Protein AF-A0A133Y9N2-F1 (afdb_monomer)

pLDDT: mean 72.02, std 25.08, range [23.03, 96.19]

Radius of gyration: 19.78 Å; Cα contacts (8 Å, |Δi|>4): 167; chains: 1; bounding box: 36×57×43 Å

Sequence (151 aa):
MAHLLKSKSLIWNIRGPILILVVAFIQHQFTSKLKSGVESSRLVVRKSLYCYEFNELAYHQLNVLNFTTYSEAWLNFIINCRQGKNTTNYDLVIGGVANDKVFNTIELYIAKLINKIEAIKSLQYEKPNLQFAFRTKEAIAFLRFKGSIEL

Foldseek 3Di:
DDDDDDDDPDDDDDPALFDPDPDPPVQVPPDDPPDDDDDDDDPDRWGKHWDKDFAPCCVVVWQEAEDQFPDPVVLVQVVCVSVNNPPDPGQKYKWADCDPQLVVLSVCVVVVVDDPVVSRVSRRPDRGPIGMGGSDVVNVVRIGTDDMDID

Secondary structure (DSSP, 8-state):
--------------SSS-----S-------------S-S--------EEEEEEE-TTHHHHS-EEE-SS--HHHHHHHHHHHTT------SEEEEE---HHHHHHHHHHHTTSS-HHHHHHHHTTSPP-EEEEE-SHHHHTTEEEEEEEE-

Solvent-accessible surface area (backbone atoms only — not comparable to full-atom values): 9702 Å² total; per-residue (Å²): 133,89,78,89,78,89,74,87,84,74,84,76,92,69,95,61,96,74,75,88,65,53,68,64,73,66,78,70,81,76,81,78,80,81,87,72,79,97,66,89,80,73,84,80,85,79,44,58,47,63,43,66,47,75,48,71,66,45,72,79,76,42,50,64,46,77,40,92,55,63,41,72,69,47,54,53,49,54,50,29,51,77,70,70,64,60,80,75,84,52,24,32,40,35,26,54,57,70,47,77,67,55,40,50,44,51,50,36,38,76,71,64,76,40,54,72,68,57,39,39,60,61,38,66,77,55,81,65,52,76,28,53,30,60,68,36,72,74,48,51,68,37,52,41,82,74,50,70,47,82,101

Organism: NCBI:txid3029274

Structure (mmCIF, N/CA/C/O backbone):
data_AF-A0A133Y9N2-F1
#
_entry.id   AF-A0A133Y9N2-F1
#
loop_
_atom_site.group_PDB
_atom_site.id
_atom_site.type_symbol
_atom_site.label_atom_id
_atom_site.label_alt_id
_atom_site.label_comp_id
_atom_site.label_asym_id
_atom_site.label_entity_id
_atom_site.label_seq_id
_atom_site.pdbx_PDB_ins_code
_atom_site.Cartn_x
_atom_site.Cartn_y
_atom_site.Cartn_z
_atom_site.occupancy
_atom_site.B_iso_or_equiv
_atom_site.auth_seq_id
_atom_site.auth_comp_id
_atom_site.auth_asym_id
_atom_site.auth_atom_id
_atom_site.pdbx_PDB_model_num
ATOM 1 N N . MET A 1 1 ? 2.530 -44.965 9.264 1.00 28.34 1 MET A N 1
ATOM 2 C CA . MET A 1 1 ? 2.952 -44.404 10.565 1.00 28.34 1 MET A CA 1
ATOM 3 C C . MET A 1 1 ? 4.081 -43.417 10.329 1.00 28.34 1 MET A C 1
ATOM 5 O O . MET A 1 1 ? 4.927 -43.740 9.510 1.00 28.34 1 MET A O 1
ATOM 9 N N . ALA A 1 2 ? 4.069 -42.294 11.068 1.00 25.02 2 ALA A N 1
ATOM 10 C CA . ALA A 1 2 ? 5.089 -41.230 11.127 1.00 25.02 2 ALA A CA 1
ATOM 11 C C . ALA A 1 2 ? 5.318 -40.434 9.815 1.00 25.02 2 ALA A C 1
ATOM 13 O O . ALA A 1 2 ? 5.410 -41.011 8.747 1.00 25.02 2 ALA A O 1
ATOM 14 N N . HIS A 1 3 ? 5.439 -39.107 9.779 1.00 23.03 3 HIS A N 1
ATOM 15 C CA . HIS A 1 3 ? 5.414 -38.079 10.814 1.00 23.03 3 HIS A CA 1
ATOM 16 C C . HIS A 1 3 ? 5.142 -36.720 10.135 1.00 23.03 3 HIS A C 1
ATOM 18 O O . HIS A 1 3 ? 5.502 -36.506 8.979 1.00 23.03 3 HIS A O 1
ATOM 24 N N . LEU A 1 4 ? 4.510 -35.806 10.875 1.00 36.19 4 LEU A N 1
ATOM 25 C CA . LEU A 1 4 ? 4.304 -34.403 10.522 1.00 36.19 4 LEU A CA 1
ATOM 26 C C . LEU A 1 4 ? 5.599 -33.707 10.059 1.00 36.19 4 LEU A C 1
ATOM 28 O O . LEU A 1 4 ? 6.550 -33.625 10.830 1.00 36.19 4 LEU A O 1
ATOM 32 N N . LEU A 1 5 ? 5.548 -33.032 8.908 1.00 24.45 5 LEU A N 1
ATOM 33 C CA . LEU A 1 5 ? 6.310 -31.803 8.669 1.00 24.45 5 LEU A CA 1
ATOM 34 C C . LEU A 1 5 ? 5.333 -30.685 8.298 1.00 24.45 5 LEU A C 1
ATOM 36 O O . LEU A 1 5 ? 4.958 -30.479 7.146 1.00 24.45 5 LEU A O 1
ATOM 40 N N . LYS A 1 6 ? 4.898 -29.966 9.338 1.00 32.56 6 LYS A N 1
ATOM 41 C CA . LYS A 1 6 ? 4.295 -28.637 9.235 1.00 32.56 6 LYS A CA 1
ATOM 42 C C . LYS A 1 6 ? 5.363 -27.681 8.692 1.00 32.56 6 LYS A C 1
ATOM 44 O O . LYS A 1 6 ? 6.202 -27.223 9.458 1.00 32.56 6 LYS A O 1
ATOM 49 N N . SER A 1 7 ? 5.294 -27.333 7.411 1.00 26.94 7 SER A N 1
ATOM 50 C CA . SER A 1 7 ? 5.839 -26.065 6.921 1.00 26.94 7 SER A CA 1
ATOM 51 C C . SER A 1 7 ? 4.664 -25.180 6.523 1.00 26.94 7 SER A C 1
ATOM 53 O O . SER A 1 7 ? 3.919 -25.480 5.591 1.00 26.94 7 SER A O 1
ATOM 55 N N . LYS A 1 8 ? 4.433 -24.144 7.335 1.00 28.19 8 LYS A N 1
ATOM 56 C CA . LYS A 1 8 ? 3.341 -23.175 7.224 1.00 28.19 8 LYS A CA 1
ATOM 57 C C . LYS A 1 8 ? 3.462 -22.395 5.909 1.00 28.19 8 LYS A C 1
ATOM 59 O O . LYS A 1 8 ? 4.081 -21.343 5.871 1.00 28.19 8 LYS A O 1
ATOM 64 N N . SER A 1 9 ? 2.822 -22.887 4.853 1.00 27.50 9 SER A N 1
ATOM 65 C CA . SER A 1 9 ? 2.365 -22.052 3.738 1.00 27.50 9 SER A CA 1
ATOM 66 C C . SER A 1 9 ? 0.950 -21.561 4.056 1.00 27.50 9 SER A C 1
ATOM 68 O O . SER A 1 9 ? -0.040 -22.141 3.626 1.00 27.50 9 SER A O 1
ATOM 70 N N . LEU A 1 10 ? 0.855 -20.524 4.888 1.00 27.03 10 LEU A N 1
ATOM 71 C CA . LEU A 1 10 ? -0.257 -19.568 4.854 1.00 27.03 10 LEU A CA 1
ATOM 72 C C . LEU A 1 10 ? 0.310 -18.362 4.071 1.00 27.03 10 LEU A C 1
ATOM 74 O O . LEU A 1 10 ? 1.441 -17.982 4.338 1.00 27.03 10 LEU A O 1
ATOM 78 N N . ILE A 1 11 ? -0.340 -17.723 3.095 1.00 30.59 11 ILE A N 1
ATOM 79 C CA . ILE A 1 11 ? -1.710 -17.209 3.109 1.00 30.59 11 ILE A CA 1
ATOM 80 C C . ILE A 1 11 ? -2.305 -17.186 1.677 1.00 30.59 11 ILE A C 1
ATOM 82 O O . ILE A 1 11 ? -1.816 -16.499 0.790 1.00 30.59 11 ILE A O 1
ATOM 86 N N . TRP A 1 12 ? -3.372 -17.973 1.518 1.00 26.92 12 TRP A N 1
ATOM 87 C CA . TRP A 1 12 ? -4.692 -17.719 0.917 1.00 26.92 12 TRP A CA 1
ATOM 88 C C . TRP A 1 12 ? -4.893 -16.969 -0.415 1.00 26.92 12 TRP A C 1
ATOM 90 O O . TRP A 1 12 ? -4.820 -15.752 -0.519 1.00 26.92 12 TRP A O 1
ATOM 100 N N . ASN A 1 13 ? -5.383 -17.770 -1.367 1.00 28.73 13 ASN A N 1
ATOM 101 C CA . ASN A 1 13 ? -6.447 -17.514 -2.341 1.00 28.73 13 ASN A CA 1
ATOM 102 C C . ASN A 1 13 ? -7.436 -16.399 -1.917 1.00 28.73 13 ASN A C 1
ATOM 104 O O . ASN A 1 13 ? -8.292 -16.621 -1.059 1.00 28.73 13 ASN A O 1
ATOM 108 N N . ILE A 1 14 ? -7.341 -15.223 -2.546 1.00 32.66 14 ILE A N 1
ATOM 109 C CA . ILE A 1 14 ? -8.324 -14.136 -2.431 1.00 32.66 14 ILE A CA 1
ATOM 110 C C . ILE A 1 14 ? -9.187 -14.159 -3.696 1.00 32.66 14 ILE A C 1
ATOM 112 O O . ILE A 1 14 ? -8.723 -13.861 -4.794 1.00 32.66 14 ILE A O 1
ATOM 116 N N . ARG A 1 15 ? -10.466 -14.513 -3.542 1.00 27.45 15 ARG A N 1
ATOM 117 C CA . ARG A 1 15 ? -11.493 -14.318 -4.572 1.00 27.45 15 ARG A CA 1
ATOM 118 C C . ARG A 1 15 ? -11.791 -12.815 -4.693 1.00 27.45 15 ARG A C 1
ATOM 120 O O . ARG A 1 15 ? -12.631 -12.295 -3.968 1.00 27.45 15 ARG A O 1
ATOM 127 N N . GLY A 1 16 ? -11.078 -12.132 -5.586 1.00 31.62 16 GLY A N 1
ATOM 128 C CA . GLY A 1 16 ? -11.265 -10.722 -5.955 1.00 31.62 16 GLY A CA 1
ATOM 129 C C . GLY A 1 16 ? -10.093 -10.222 -6.820 1.00 31.62 16 GLY A C 1
ATOM 130 O O . GLY A 1 16 ? -8.990 -10.739 -6.669 1.00 31.62 16 GLY A O 1
ATOM 131 N N . PRO A 1 17 ? -10.279 -9.251 -7.737 1.00 30.05 17 PRO A N 1
ATOM 132 C CA . PRO A 1 17 ? -9.320 -8.951 -8.813 1.00 30.05 17 PRO A CA 1
ATOM 133 C C . PRO A 1 17 ? -8.061 -8.166 -8.387 1.00 30.05 17 PRO A C 1
ATOM 135 O O . PRO A 1 17 ? -7.388 -7.586 -9.233 1.00 30.05 17 PRO A O 1
ATOM 138 N N . ILE A 1 18 ? -7.711 -8.116 -7.099 1.00 34.44 18 ILE A N 1
ATOM 139 C CA . ILE A 1 18 ? -6.565 -7.328 -6.625 1.00 34.44 18 ILE A CA 1
ATOM 140 C C . ILE A 1 18 ? -5.385 -8.267 -6.366 1.00 34.44 18 ILE A C 1
ATOM 142 O O . ILE A 1 18 ? -5.237 -8.832 -5.283 1.00 34.44 18 ILE A O 1
ATOM 146 N N . LEU A 1 19 ? -4.540 -8.424 -7.387 1.00 32.72 19 LEU A N 1
ATOM 147 C CA . LEU A 1 19 ? -3.205 -9.002 -7.253 1.00 32.72 19 LEU A CA 1
ATOM 148 C C . LEU A 1 19 ? -2.346 -8.039 -6.411 1.00 32.72 19 LEU A C 1
ATOM 150 O O . LEU A 1 19 ? -1.972 -6.964 -6.875 1.00 32.72 19 LEU A O 1
ATOM 154 N N . ILE A 1 20 ? -2.039 -8.403 -5.166 1.00 33.72 20 ILE A N 1
ATOM 155 C CA . ILE A 1 20 ? -1.015 -7.724 -4.360 1.00 33.72 20 ILE A CA 1
ATOM 156 C C . ILE A 1 20 ? 0.319 -8.400 -4.677 1.00 33.72 20 ILE A C 1
ATOM 158 O O . ILE A 1 20 ? 0.594 -9.493 -4.188 1.00 33.72 20 ILE A O 1
ATOM 162 N N . LEU A 1 21 ? 1.132 -7.774 -5.528 1.00 33.12 21 LEU A N 1
ATOM 163 C CA . LEU A 1 21 ? 2.510 -8.187 -5.799 1.00 33.12 21 LEU A CA 1
ATOM 164 C C . LEU A 1 21 ? 3.311 -6.997 -6.349 1.00 33.12 21 LEU A C 1
ATOM 166 O O . LEU A 1 21 ? 3.215 -6.689 -7.531 1.00 33.12 21 LEU A O 1
ATOM 170 N N . VAL A 1 22 ? 4.158 -6.374 -5.522 1.00 34.78 22 VAL A N 1
ATOM 171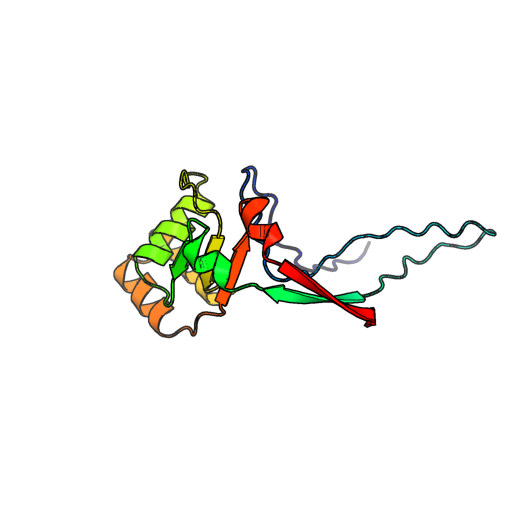 C CA . VAL A 1 22 ? 5.449 -5.830 -5.991 1.00 34.78 22 VAL A CA 1
ATOM 172 C C . VAL A 1 22 ? 6.524 -6.225 -5.001 1.00 34.78 22 VAL A C 1
ATOM 174 O O . VAL A 1 22 ? 6.582 -5.738 -3.882 1.00 34.78 22 VAL A O 1
ATOM 177 N N . VAL A 1 23 ? 7.294 -7.236 -5.346 1.00 31.33 23 VAL A N 1
ATOM 178 C CA . VAL A 1 23 ? 8.488 -7.151 -6.185 1.00 31.33 23 VAL A CA 1
ATOM 179 C C . VAL A 1 23 ? 8.372 -8.373 -7.087 1.00 31.33 23 VAL A C 1
ATOM 181 O O . VAL A 1 23 ? 7.773 -9.368 -6.680 1.00 31.33 23 VAL A O 1
ATOM 184 N N . ALA A 1 24 ? 8.878 -8.311 -8.311 1.00 32.28 24 ALA A N 1
ATOM 185 C CA . ALA A 1 24 ? 9.011 -9.474 -9.171 1.00 32.28 24 ALA A CA 1
ATOM 186 C C . ALA A 1 24 ? 9.943 -10.524 -8.522 1.00 32.28 24 ALA A C 1
ATOM 188 O O . ALA A 1 24 ? 11.058 -10.747 -8.977 1.00 32.28 24 ALA A O 1
ATOM 189 N N . PHE A 1 25 ? 9.462 -11.255 -7.513 1.00 31.38 25 PHE A N 1
ATOM 190 C CA . PHE A 1 25 ? 9.635 -12.698 -7.503 1.00 31.38 25 PHE A CA 1
ATOM 191 C C . PHE A 1 25 ? 8.681 -13.205 -8.583 1.00 31.38 25 PHE A C 1
ATOM 193 O O . PHE A 1 25 ? 7.596 -13.722 -8.320 1.00 31.38 25 PHE A O 1
ATOM 200 N N . ILE A 1 26 ? 9.056 -12.953 -9.841 1.00 32.16 26 ILE A N 1
ATOM 201 C CA . ILE A 1 26 ? 8.514 -13.687 -10.970 1.00 32.16 26 ILE A CA 1
ATOM 202 C C . ILE A 1 26 ? 9.025 -15.105 -10.738 1.00 32.16 26 ILE A C 1
ATOM 204 O O . ILE A 1 26 ? 10.068 -15.521 -11.227 1.00 32.16 26 ILE A O 1
ATOM 208 N N . GLN A 1 27 ? 8.298 -15.855 -9.916 1.00 29.20 27 GLN A N 1
ATOM 209 C CA . GLN A 1 27 ? 8.386 -17.299 -9.877 1.00 29.20 27 GLN A CA 1
ATOM 210 C C . GLN A 1 27 ? 7.661 -17.777 -11.133 1.00 29.20 27 GLN A C 1
ATOM 212 O O . GLN A 1 27 ? 6.603 -18.400 -11.081 1.00 29.20 27 GLN A O 1
ATOM 217 N N . HIS A 1 28 ? 8.196 -17.398 -12.297 1.00 32.41 28 HIS A N 1
ATOM 218 C CA . HIS A 1 28 ? 7.797 -18.017 -13.537 1.00 32.41 28 HIS A CA 1
ATOM 219 C C . HIS A 1 28 ? 8.292 -19.448 -13.418 1.00 32.41 28 HIS A C 1
ATOM 221 O O . HIS A 1 28 ? 9.487 -19.722 -13.492 1.00 32.41 28 HIS A O 1
ATOM 227 N N . GLN A 1 29 ? 7.363 -20.363 -13.173 1.00 33.09 29 GLN A N 1
ATOM 228 C CA . GLN A 1 29 ? 7.581 -21.791 -13.324 1.00 33.09 29 GLN A CA 1
ATOM 229 C C . GLN A 1 29 ? 7.833 -22.043 -14.818 1.00 33.09 29 GLN A C 1
ATOM 231 O O . GLN A 1 29 ? 6.931 -22.433 -15.558 1.00 33.09 29 GLN A O 1
ATOM 236 N N . PHE A 1 30 ? 9.029 -21.717 -15.315 1.00 31.08 30 PHE A N 1
ATOM 237 C CA . PHE A 1 30 ? 9.423 -22.052 -16.675 1.00 31.08 30 PHE A CA 1
ATOM 238 C C . PHE A 1 30 ? 9.786 -23.535 -16.675 1.00 31.08 30 PHE A C 1
ATOM 240 O O . PHE A 1 30 ? 10.889 -23.945 -16.324 1.00 31.08 30 PHE A O 1
ATOM 247 N N . THR A 1 31 ? 8.792 -24.360 -16.988 1.00 31.09 31 THR A N 1
ATOM 248 C CA . THR A 1 31 ? 8.943 -25.807 -17.113 1.00 31.09 31 THR A CA 1
ATOM 249 C C . THR A 1 31 ? 9.652 -26.121 -18.429 1.00 31.09 31 THR A C 1
ATOM 251 O O . THR A 1 31 ? 9.019 -26.392 -19.445 1.00 31.09 31 THR A O 1
ATOM 254 N N . SER A 1 32 ? 10.986 -26.102 -18.447 1.00 30.69 32 SER A N 1
ATOM 255 C CA . SER A 1 32 ? 11.726 -26.703 -19.559 1.00 30.69 32 SER A CA 1
ATOM 256 C C . SER A 1 32 ? 11.754 -28.227 -19.377 1.00 30.69 32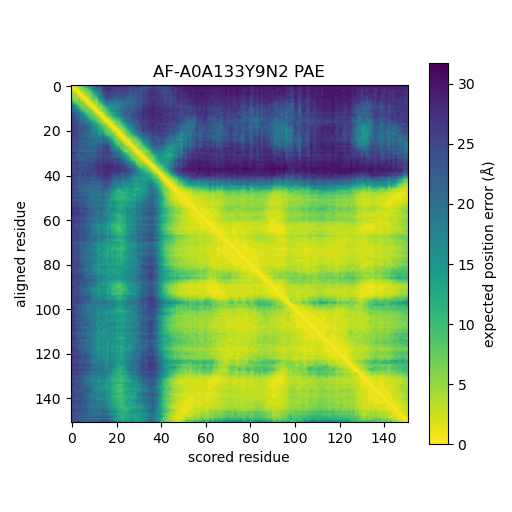 SER A C 1
ATOM 258 O O . SER A 1 32 ? 12.564 -28.793 -18.648 1.00 30.69 32 SER A O 1
ATOM 260 N N . LYS A 1 33 ? 10.829 -28.929 -20.044 1.00 31.89 33 LYS A N 1
ATOM 261 C CA . LYS A 1 33 ? 10.935 -30.383 -20.246 1.00 31.89 33 LYS A CA 1
ATOM 262 C C . LYS A 1 33 ? 12.057 -30.653 -21.252 1.00 31.89 33 LYS A C 1
ATOM 264 O O . LYS A 1 33 ? 11.806 -30.697 -22.453 1.00 31.89 33 LYS A O 1
ATOM 269 N N . LEU A 1 34 ? 13.278 -30.873 -20.776 1.00 31.69 34 LEU A N 1
ATOM 270 C CA . LEU A 1 34 ? 14.287 -31.577 -21.567 1.00 31.69 34 LEU A CA 1
ATOM 271 C C . LEU A 1 34 ? 13.928 -33.068 -21.553 1.00 31.69 34 LEU A C 1
ATOM 273 O O . LEU A 1 34 ? 14.082 -33.754 -20.547 1.00 31.69 34 LEU A O 1
ATOM 277 N N . LYS A 1 35 ? 13.357 -33.553 -22.661 1.00 36.66 35 LYS A N 1
ATOM 278 C CA . LYS A 1 35 ? 13.142 -34.983 -22.900 1.00 36.66 35 LYS A CA 1
ATOM 279 C C . LYS A 1 35 ? 14.447 -35.604 -23.398 1.00 36.66 35 LYS A C 1
ATOM 281 O O . LYS A 1 35 ? 14.780 -35.434 -24.565 1.00 36.66 35 LYS A O 1
ATOM 286 N N . SER A 1 36 ? 15.09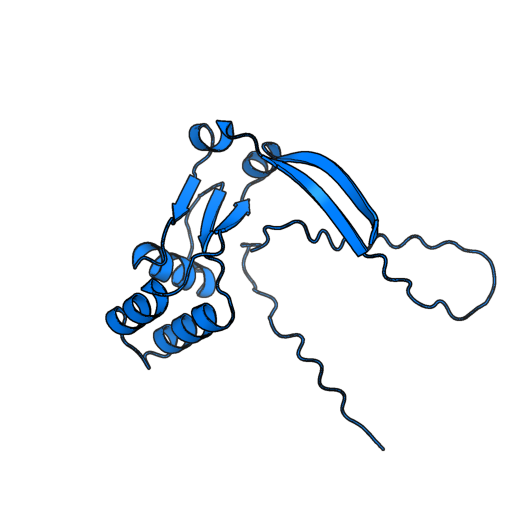4 -36.409 -22.565 1.00 33.75 36 SER A N 1
ATOM 287 C CA . SER A 1 36 ? 15.877 -37.562 -23.022 1.00 33.75 36 SER A CA 1
ATOM 288 C C . SER A 1 36 ? 16.122 -38.518 -21.856 1.00 33.75 36 SER A C 1
ATOM 290 O O . SER A 1 36 ? 16.855 -38.173 -20.940 1.00 33.75 36 SER A O 1
ATOM 292 N N . GLY A 1 37 ? 15.533 -39.714 -21.933 1.00 38.62 37 GLY A N 1
ATOM 293 C CA . GLY A 1 37 ? 15.984 -40.895 -21.190 1.00 38.62 37 GLY A CA 1
ATOM 294 C C . GLY A 1 37 ? 15.581 -40.975 -19.714 1.00 38.62 37 GLY A C 1
ATOM 295 O O . GLY A 1 37 ? 16.014 -40.188 -18.891 1.00 38.62 37 GLY A O 1
ATOM 296 N N . VAL A 1 38 ? 14.737 -41.963 -19.418 1.00 47.12 38 VAL A N 1
ATOM 297 C CA . VAL A 1 38 ? 14.535 -42.676 -18.143 1.00 47.12 38 VAL A CA 1
ATOM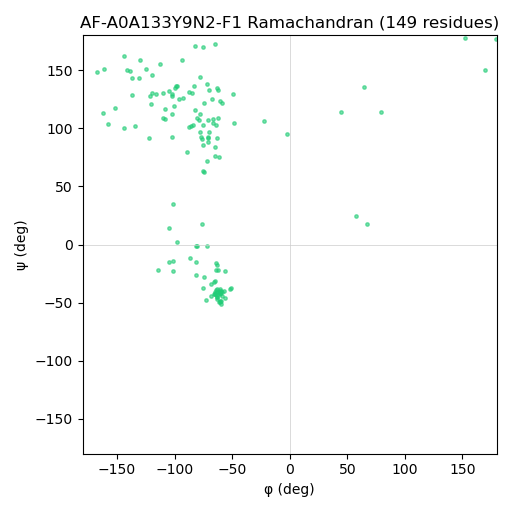 298 C C . VAL A 1 38 ? 15.464 -42.269 -16.981 1.00 47.12 38 VAL A C 1
ATOM 300 O O . VAL A 1 38 ? 16.532 -42.842 -16.829 1.00 47.12 38 VAL A O 1
ATOM 303 N N . GLU A 1 39 ? 15.016 -41.362 -16.108 1.00 41.34 39 GLU A N 1
ATOM 304 C CA . GLU A 1 39 ? 15.383 -41.337 -14.683 1.00 41.34 39 GLU A CA 1
ATOM 305 C C . GLU A 1 39 ? 14.470 -40.375 -13.907 1.00 41.34 39 GLU A C 1
ATOM 307 O O . GLU A 1 39 ? 13.965 -39.394 -14.454 1.00 41.34 39 GLU A O 1
ATOM 312 N N . SER A 1 40 ? 14.209 -40.691 -12.636 1.00 45.03 40 SER A N 1
ATOM 313 C CA . SER A 1 40 ? 13.332 -39.945 -11.723 1.00 45.03 40 SER A CA 1
ATOM 314 C C . SER A 1 40 ? 13.651 -38.445 -11.733 1.00 45.03 40 SER A C 1
ATOM 316 O O . SER A 1 40 ? 14.656 -37.996 -11.181 1.00 45.03 40 SER A O 1
ATOM 318 N N . SER A 1 41 ? 12.802 -37.653 -12.390 1.00 49.12 41 SER A N 1
ATOM 319 C CA . SER A 1 41 ? 13.030 -36.226 -12.596 1.00 49.12 41 SER A CA 1
ATOM 320 C C . SER A 1 41 ? 12.899 -35.463 -11.275 1.00 49.12 41 SER A C 1
ATOM 322 O O . SER A 1 41 ? 11.795 -35.101 -10.861 1.00 49.12 41 SER A O 1
ATOM 324 N N . ARG A 1 42 ? 14.033 -35.198 -10.611 1.00 54.66 42 ARG A N 1
ATOM 325 C CA . ARG A 1 42 ? 14.135 -34.166 -9.569 1.00 54.66 42 ARG A CA 1
ATOM 326 C C . ARG A 1 42 ? 13.756 -32.824 -10.189 1.00 54.66 42 ARG A C 1
ATOM 328 O O . ARG A 1 42 ? 14.395 -32.371 -11.134 1.00 54.66 42 ARG A O 1
ATOM 335 N N . LEU A 1 43 ? 12.734 -32.177 -9.636 1.00 56.53 43 LEU A N 1
ATOM 336 C CA . LEU A 1 43 ? 12.433 -30.781 -9.935 1.00 56.53 43 LEU A CA 1
ATOM 337 C C . LEU A 1 43 ? 13.628 -29.928 -9.490 1.00 56.53 43 LEU A C 1
ATOM 339 O O . LEU A 1 43 ? 13.877 -29.781 -8.295 1.00 56.53 43 LEU A O 1
ATOM 343 N N . VAL A 1 44 ? 14.378 -29.384 -10.446 1.00 66.62 44 VAL A N 1
ATOM 344 C CA . VAL A 1 44 ? 15.422 -28.394 -10.169 1.00 66.62 44 VAL A CA 1
ATOM 345 C C . VAL A 1 44 ? 14.750 -27.028 -10.141 1.00 66.62 44 VAL A C 1
ATOM 347 O O . VAL A 1 44 ? 14.407 -26.470 -11.181 1.00 66.62 44 VAL A O 1
ATOM 350 N N . VAL A 1 45 ? 14.512 -26.503 -8.940 1.00 73.50 45 VAL A N 1
ATOM 351 C CA . VAL A 1 45 ? 13.999 -25.142 -8.763 1.00 73.50 45 VAL A CA 1
ATOM 352 C C . VAL A 1 45 ? 15.170 -24.181 -8.929 1.00 73.50 45 VAL A C 1
ATOM 354 O O . VAL A 1 45 ? 16.031 -24.104 -8.057 1.00 73.50 45 VAL A O 1
ATOM 357 N N . ARG A 1 46 ? 15.205 -23.465 -10.053 1.00 77.69 46 ARG A N 1
ATOM 358 C CA . ARG A 1 46 ? 16.149 -22.365 -10.281 1.00 77.69 46 ARG A CA 1
ATOM 359 C C . ARG A 1 46 ? 15.553 -21.082 -9.735 1.00 77.69 46 ARG A C 1
ATOM 361 O O . ARG A 1 46 ? 14.382 -20.783 -9.984 1.00 77.69 46 ARG A O 1
ATOM 368 N N . LYS A 1 47 ? 16.336 -20.346 -8.956 1.00 83.94 47 LYS A N 1
ATOM 369 C CA . LYS A 1 47 ? 15.920 -19.062 -8.403 1.00 83.94 47 LYS A CA 1
ATOM 370 C C . LYS A 1 47 ? 16.489 -17.966 -9.300 1.00 83.94 47 LYS A C 1
ATOM 372 O O . LYS A 1 47 ? 17.635 -18.036 -9.718 1.00 83.94 47 LYS A O 1
ATOM 377 N N . SER A 1 48 ? 15.689 -16.957 -9.621 1.00 85.62 48 SER A N 1
ATOM 378 C CA . SER A 1 48 ? 16.150 -15.824 -10.427 1.00 85.62 48 SER A CA 1
ATOM 379 C C . SER A 1 48 ? 15.634 -14.512 -9.852 1.00 85.62 48 SER A C 1
ATOM 381 O O . SER A 1 48 ? 14.516 -14.443 -9.342 1.00 85.62 48 SER A O 1
ATOM 383 N N . LEU A 1 49 ? 16.461 -13.475 -9.924 1.00 81.50 49 LEU A N 1
ATOM 384 C CA . LEU A 1 49 ? 16.113 -12.096 -9.600 1.00 81.50 49 LEU A CA 1
ATOM 385 C C . LEU A 1 49 ? 15.966 -11.310 -10.895 1.00 81.50 49 LEU A C 1
ATOM 387 O O . LEU A 1 49 ? 16.853 -11.371 -11.740 1.00 81.50 49 LEU A O 1
ATOM 391 N N . TYR A 1 50 ? 14.883 -10.550 -11.035 1.00 85.00 50 TYR A N 1
ATOM 392 C CA . TYR A 1 50 ? 14.644 -9.689 -12.192 1.00 85.00 50 TYR A CA 1
ATOM 393 C C . TYR A 1 50 ? 14.761 -8.224 -11.778 1.00 85.00 50 TYR A C 1
ATOM 395 O O . TYR A 1 50 ? 14.156 -7.796 -10.795 1.00 85.00 50 TYR A O 1
ATOM 403 N N . CYS A 1 51 ? 15.536 -7.457 -12.538 1.00 83.75 51 CYS A N 1
ATOM 404 C CA . CYS A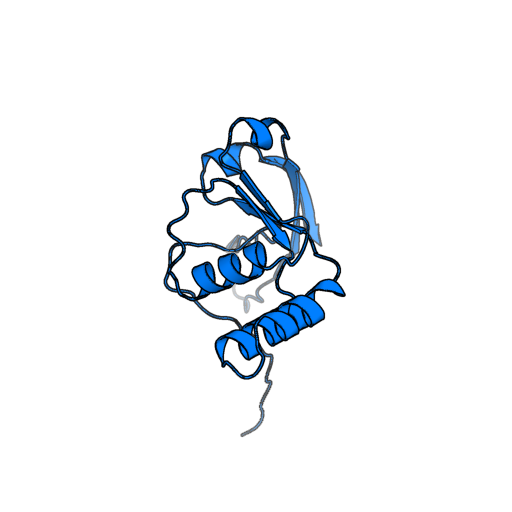 1 51 ? 15.762 -6.038 -12.320 1.00 83.75 51 CYS A CA 1
ATOM 405 C C . CYS A 1 51 ? 14.928 -5.219 -13.307 1.00 83.75 51 CYS A C 1
ATOM 407 O O . CYS A 1 51 ? 14.968 -5.451 -14.521 1.00 83.75 51 CYS A O 1
ATOM 409 N N . TYR A 1 52 ? 14.197 -4.244 -12.777 1.00 87.75 52 TYR A N 1
ATOM 410 C CA . TYR A 1 52 ? 13.405 -3.295 -13.543 1.00 87.75 52 TYR A CA 1
ATOM 411 C C . TYR A 1 52 ? 13.713 -1.877 -13.068 1.00 87.75 52 TYR A C 1
ATOM 413 O O . TYR A 1 52 ? 13.898 -1.640 -11.877 1.00 87.75 52 TYR A O 1
ATOM 421 N N . GLU A 1 53 ? 13.735 -0.940 -14.003 1.00 85.75 53 GLU A N 1
ATOM 422 C CA . GLU A 1 53 ? 13.750 0.497 -13.741 1.00 85.75 53 GLU A CA 1
ATOM 423 C C . GLU A 1 53 ? 12.330 1.036 -13.891 1.00 85.75 53 GLU A C 1
ATOM 425 O O . GLU A 1 53 ? 11.623 0.669 -14.829 1.00 85.75 53 GLU A O 1
ATOM 430 N N . PHE A 1 54 ? 11.911 1.890 -12.963 1.00 86.31 54 PHE A N 1
ATOM 431 C CA . PHE A 1 54 ? 10.590 2.504 -12.978 1.00 86.31 54 PHE A CA 1
ATOM 432 C C . PHE A 1 54 ? 10.689 3.942 -13.486 1.00 86.31 54 PHE A C 1
ATOM 434 O O . PHE A 1 54 ? 11.495 4.724 -12.986 1.00 86.31 54 PHE A O 1
ATOM 441 N N . ASN A 1 55 ? 9.882 4.283 -14.489 1.00 86.75 55 ASN A N 1
ATOM 442 C CA . ASN A 1 55 ? 9.848 5.625 -15.054 1.00 86.75 55 ASN A CA 1
ATOM 443 C C . ASN A 1 55 ? 8.956 6.550 -14.211 1.00 86.75 55 ASN A C 1
ATOM 445 O O . ASN A 1 55 ? 7.739 6.379 -14.163 1.00 86.75 55 ASN A O 1
ATOM 449 N N . GLU A 1 56 ? 9.558 7.573 -13.604 1.00 85.62 56 GLU A N 1
ATOM 450 C CA . GLU A 1 56 ? 8.879 8.529 -12.720 1.00 85.62 56 GLU A CA 1
ATOM 451 C C . GLU A 1 56 ? 7.806 9.384 -13.416 1.00 85.62 56 GLU A C 1
ATOM 453 O O . GLU A 1 56 ? 6.922 9.912 -12.743 1.00 85.62 56 GLU A O 1
ATOM 458 N N . LEU A 1 57 ? 7.779 9.450 -14.754 1.00 88.94 57 LEU A N 1
ATOM 459 C CA . LEU A 1 57 ? 6.661 10.066 -15.487 1.00 88.94 57 LEU A CA 1
ATOM 460 C C . LEU A 1 57 ? 5.305 9.428 -15.137 1.00 88.94 57 LEU A C 1
ATOM 462 O O . LEU A 1 57 ? 4.268 10.082 -15.264 1.00 88.94 57 LEU A O 1
ATOM 466 N N . ALA A 1 58 ? 5.313 8.187 -14.639 1.00 87.81 58 ALA A N 1
ATOM 467 C CA . ALA A 1 58 ? 4.147 7.496 -14.103 1.00 87.81 58 ALA A CA 1
ATOM 468 C C . ALA A 1 58 ? 3.388 8.330 -13.059 1.00 87.81 58 ALA A C 1
ATOM 470 O O . ALA A 1 58 ? 2.160 8.324 -13.058 1.00 87.81 58 ALA A O 1
ATOM 471 N N . TYR A 1 59 ? 4.089 9.091 -12.210 1.00 89.44 59 TYR A N 1
ATOM 472 C CA . TYR A 1 59 ? 3.459 9.917 -11.173 1.00 89.44 59 TYR A CA 1
ATOM 473 C C . TYR A 1 59 ? 2.576 11.037 -11.732 1.00 89.44 59 TYR A C 1
ATOM 475 O O . TYR A 1 59 ? 1.694 11.524 -11.029 1.00 89.44 59 TYR A O 1
ATOM 483 N N . HIS A 1 60 ? 2.801 11.437 -12.985 1.00 92.56 60 HIS A N 1
ATOM 484 C CA . HIS A 1 60 ? 2.041 12.492 -13.654 1.00 92.56 60 HIS A CA 1
ATOM 485 C C . HIS A 1 60 ? 0.979 11.953 -14.616 1.00 92.56 60 HIS A C 1
ATOM 487 O O . HIS A 1 60 ? 0.033 12.667 -14.935 1.00 92.56 60 HIS A O 1
ATOM 493 N N . GLN A 1 61 ? 1.146 10.721 -15.104 1.00 94.94 61 GLN A N 1
ATOM 494 C CA . GLN A 1 61 ? 0.297 10.135 -16.149 1.00 94.94 61 GLN A CA 1
ATOM 495 C C . GLN A 1 61 ? -0.691 9.088 -15.623 1.00 94.94 61 GLN A C 1
ATOM 497 O O . GLN A 1 61 ? -1.629 8.732 -16.331 1.00 94.94 61 GLN A O 1
ATOM 502 N N . LEU A 1 62 ? -0.488 8.596 -14.400 1.00 94.19 62 LEU A N 1
ATOM 503 C CA . LEU A 1 62 ? -1.322 7.576 -13.775 1.00 94.19 62 LEU A CA 1
ATOM 504 C C . LEU A 1 62 ? -2.094 8.140 -12.583 1.00 94.19 62 LEU A C 1
ATOM 506 O O . LEU A 1 62 ? -1.645 9.065 -11.902 1.00 94.19 62 LEU A O 1
ATOM 510 N N . ASN A 1 63 ? -3.223 7.514 -12.262 1.00 96.19 63 ASN A N 1
ATOM 511 C CA . ASN A 1 63 ? -3.918 7.750 -11.006 1.00 96.19 63 ASN A CA 1
ATOM 512 C C . ASN A 1 63 ? -3.177 7.040 -9.859 1.00 96.19 63 ASN A C 1
ATOM 514 O O . ASN A 1 63 ? -3.419 5.859 -9.578 1.00 96.19 63 ASN A O 1
ATOM 518 N N . VAL A 1 64 ? -2.244 7.754 -9.222 1.00 95.00 64 VAL A N 1
ATOM 519 C CA . VAL A 1 64 ? -1.379 7.214 -8.164 1.00 95.00 64 VAL A CA 1
ATOM 520 C C . VAL A 1 64 ? -1.926 7.526 -6.772 1.00 95.00 64 VAL A C 1
ATOM 522 O O . VAL A 1 64 ? -2.104 8.685 -6.403 1.00 95.00 64 VAL A O 1
ATOM 525 N N . LEU A 1 65 ? -2.105 6.489 -5.954 1.00 94.50 65 LEU A N 1
ATOM 526 C CA . LEU A 1 65 ? -2.325 6.623 -4.513 1.00 94.50 65 LEU A CA 1
ATOM 527 C C . LEU A 1 65 ? -1.022 6.345 -3.767 1.00 94.50 65 LEU A C 1
ATOM 529 O O . LEU A 1 65 ? -0.506 5.235 -3.844 1.00 94.50 65 LEU A O 1
ATOM 533 N N . ASN A 1 66 ? -0.508 7.319 -3.015 1.00 93.75 66 ASN A N 1
ATOM 534 C CA . ASN A 1 66 ? 0.753 7.180 -2.286 1.00 93.75 66 ASN A CA 1
ATOM 535 C C . ASN A 1 66 ? 0.569 7.375 -0.773 1.00 93.75 66 ASN A C 1
ATOM 537 O O . ASN A 1 66 ? 0.148 8.438 -0.317 1.00 93.75 66 ASN A O 1
ATOM 541 N N . PHE A 1 67 ? 0.929 6.355 0.001 1.00 91.69 67 PHE A N 1
ATOM 542 C CA . PHE A 1 67 ? 0.968 6.369 1.456 1.00 91.69 67 PHE A CA 1
ATOM 543 C C . PHE A 1 67 ? 2.415 6.371 1.948 1.00 91.69 67 PHE A C 1
ATOM 545 O O . PHE A 1 67 ? 3.103 5.352 1.920 1.00 91.69 67 PHE A O 1
ATOM 552 N N . THR A 1 68 ? 2.862 7.503 2.482 1.00 87.81 68 THR A N 1
ATOM 553 C CA . THR A 1 68 ? 4.207 7.636 3.064 1.00 87.81 68 THR A CA 1
ATOM 554 C C . THR A 1 68 ? 4.298 7.106 4.498 1.00 87.81 68 THR A C 1
ATOM 556 O O . THR A 1 68 ? 5.395 6.884 5.005 1.00 87.81 68 THR A O 1
ATOM 559 N N . THR A 1 69 ? 3.156 6.884 5.158 1.00 87.94 69 THR A N 1
ATOM 560 C CA . THR A 1 69 ? 3.053 6.431 6.553 1.00 87.94 69 THR A CA 1
ATOM 561 C C . THR A 1 69 ? 1.870 5.481 6.749 1.00 87.94 69 THR A C 1
ATOM 563 O O . THR A 1 69 ? 0.928 5.461 5.949 1.00 87.94 69 THR A O 1
ATOM 566 N N . TYR A 1 70 ? 1.879 4.725 7.852 1.00 88.75 70 TYR A N 1
ATOM 567 C CA . TYR A 1 70 ? 0.731 3.935 8.312 1.00 88.75 70 TYR A CA 1
ATOM 568 C C . TYR A 1 70 ? -0.348 4.825 8.951 1.00 88.75 70 TYR A C 1
ATOM 570 O O . TYR A 1 70 ? -0.634 4.755 10.145 1.00 88.75 70 TYR A O 1
ATOM 578 N N . SER A 1 71 ? -0.921 5.710 8.141 1.00 90.38 71 SER A N 1
ATOM 579 C CA . SER A 1 71 ? -1.980 6.633 8.543 1.00 90.38 71 SER A CA 1
ATOM 580 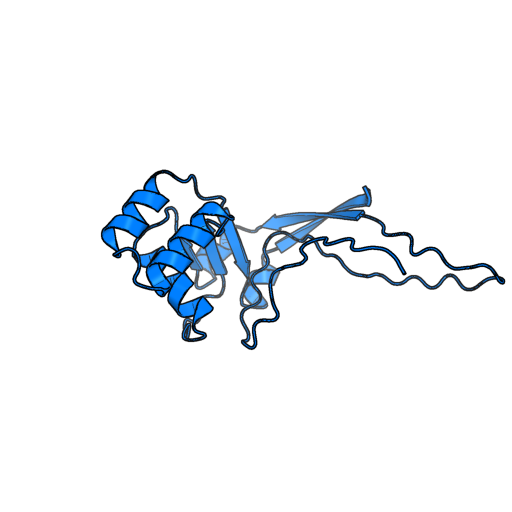C C . SER A 1 71 ? -3.338 5.938 8.687 1.00 90.38 71 SER A C 1
ATOM 582 O O . SER A 1 71 ? -3.544 4.805 8.247 1.00 90.38 71 SER A O 1
ATOM 584 N N . GLU A 1 72 ? -4.317 6.652 9.244 1.00 91.94 72 GLU A N 1
ATOM 585 C CA . GLU A 1 72 ? -5.710 6.197 9.245 1.00 91.94 72 GLU A CA 1
ATOM 586 C C . GLU A 1 72 ? -6.238 5.944 7.825 1.00 91.94 72 GLU A C 1
ATOM 588 O O . GLU A 1 72 ? -6.919 4.945 7.589 1.00 91.94 72 GLU A O 1
ATOM 593 N N . ALA A 1 73 ? -5.887 6.805 6.867 1.00 92.50 73 ALA A N 1
ATOM 594 C CA . ALA A 1 73 ? -6.269 6.623 5.471 1.00 92.50 73 ALA A CA 1
ATOM 595 C C . ALA A 1 73 ? -5.700 5.313 4.900 1.00 92.50 73 ALA A C 1
ATOM 597 O O . ALA A 1 73 ? -6.422 4.574 4.229 1.00 92.50 73 ALA A O 1
ATOM 598 N N . TRP A 1 74 ? -4.445 4.989 5.227 1.00 92.38 74 TRP A N 1
ATOM 599 C CA . TRP A 1 74 ? -3.826 3.719 4.848 1.00 92.38 74 TRP A CA 1
ATOM 600 C C . TRP A 1 74 ? -4.543 2.524 5.492 1.00 92.38 74 TRP A C 1
ATOM 602 O O . TRP A 1 74 ? -4.893 1.569 4.798 1.00 92.38 74 TRP A O 1
ATOM 612 N N . LEU A 1 75 ? -4.834 2.587 6.796 1.00 90.81 75 LEU A N 1
ATOM 613 C CA . LEU A 1 75 ? -5.516 1.504 7.512 1.00 90.81 75 LEU A CA 1
ATOM 614 C C . LEU A 1 75 ? -6.903 1.229 6.912 1.00 90.81 75 LEU A C 1
ATOM 616 O O . LEU A 1 75 ? -7.229 0.085 6.590 1.00 90.81 75 LEU A O 1
ATOM 620 N N . ASN A 1 76 ? -7.695 2.282 6.697 1.00 91.31 76 ASN A N 1
ATOM 621 C CA . ASN A 1 76 ? -9.013 2.175 6.072 1.00 91.31 76 ASN A CA 1
ATOM 622 C C . ASN A 1 76 ? -8.913 1.596 4.650 1.00 91.31 76 ASN A C 1
ATOM 624 O O . ASN A 1 76 ? -9.712 0.736 4.274 1.00 91.31 76 ASN A O 1
ATOM 628 N N . PHE A 1 77 ? -7.914 2.024 3.873 1.00 91.12 77 PHE A N 1
ATOM 629 C CA . PHE A 1 77 ? -7.672 1.509 2.528 1.00 91.12 77 PHE A CA 1
ATOM 630 C C . PHE A 1 77 ? -7.394 -0.001 2.531 1.00 91.12 77 PHE A C 1
ATOM 632 O O . PHE A 1 77 ? -8.052 -0.744 1.799 1.00 91.12 77 PHE A O 1
ATOM 639 N N . ILE A 1 78 ? -6.480 -0.475 3.382 1.00 88.75 78 ILE A N 1
ATOM 640 C CA . ILE A 1 78 ? -6.137 -1.902 3.474 1.00 88.75 78 ILE A CA 1
ATOM 641 C C . ILE A 1 78 ? -7.338 -2.740 3.918 1.00 88.75 78 ILE A C 1
ATOM 643 O O . ILE A 1 78 ? -7.581 -3.810 3.357 1.00 88.75 78 ILE A O 1
ATOM 647 N N . ILE A 1 79 ? -8.128 -2.257 4.876 1.00 88.06 79 ILE A N 1
ATOM 648 C CA . ILE A 1 79 ? -9.335 -2.959 5.331 1.00 88.06 79 ILE A CA 1
ATOM 649 C C . ILE A 1 79 ? -10.354 -3.074 4.202 1.00 88.06 79 ILE A C 1
ATOM 651 O O . ILE A 1 79 ? -10.885 -4.161 3.969 1.00 88.06 79 ILE A O 1
ATOM 655 N N . ASN A 1 80 ? -10.584 -1.990 3.458 1.00 88.94 80 ASN A N 1
ATOM 656 C CA . ASN A 1 80 ? -11.478 -2.012 2.303 1.00 88.94 80 ASN A CA 1
ATOM 657 C C . ASN A 1 80 ? -11.003 -3.015 1.243 1.00 88.94 80 ASN A C 1
ATOM 659 O O . ASN A 1 80 ? -11.826 -3.747 0.692 1.00 88.94 80 ASN A O 1
ATOM 663 N N . CYS A 1 81 ? -9.692 -3.110 0.997 1.00 86.12 81 CYS A N 1
ATOM 664 C CA . CYS A 1 81 ? -9.122 -4.129 0.112 1.00 86.12 81 CYS A CA 1
ATOM 665 C C . CYS A 1 81 ? -9.399 -5.553 0.618 1.00 86.12 81 CYS A C 1
ATOM 667 O O . CYS A 1 81 ? -9.900 -6.378 -0.143 1.00 86.12 81 CYS A O 1
ATOM 669 N N . ARG A 1 82 ? -9.136 -5.843 1.900 1.00 82.06 82 ARG A N 1
ATOM 670 C CA . ARG A 1 82 ? -9.329 -7.184 2.497 1.00 82.06 82 ARG A CA 1
ATOM 671 C C . ARG A 1 82 ? -10.791 -7.620 2.530 1.00 82.06 82 ARG A C 1
ATOM 673 O O . ARG A 1 82 ? -11.082 -8.803 2.402 1.00 82.06 82 ARG A O 1
ATOM 680 N N . GLN A 1 83 ? -11.709 -6.669 2.669 1.00 85.06 83 GLN A N 1
ATOM 681 C CA . GLN A 1 83 ? -13.149 -6.925 2.626 1.00 85.06 83 GLN A CA 1
ATOM 682 C C . GLN A 1 83 ? -13.704 -7.038 1.196 1.00 85.06 83 GLN A C 1
ATOM 684 O O . GLN A 1 83 ? -14.908 -7.228 1.039 1.00 85.06 83 GLN A O 1
ATOM 689 N N . GLY A 1 84 ? -12.874 -6.872 0.158 1.00 84.12 84 GLY A N 1
ATOM 690 C CA . GLY A 1 84 ? -13.328 -6.850 -1.236 1.00 84.12 84 GLY A CA 1
ATOM 691 C C . GLY A 1 84 ? -14.197 -5.635 -1.583 1.00 84.12 84 GLY A C 1
ATOM 692 O O . GLY A 1 84 ? -14.905 -5.652 -2.583 1.00 84.12 84 GLY A O 1
ATOM 693 N N . LYS A 1 85 ? -14.157 -4.580 -0.760 1.00 85.38 85 LYS A N 1
ATOM 694 C CA . LYS A 1 85 ? -14.945 -3.345 -0.917 1.00 85.38 85 LYS A CA 1
ATOM 695 C C . LYS A 1 85 ? -14.167 -2.219 -1.590 1.00 85.38 85 LYS A C 1
ATOM 697 O O . LYS A 1 85 ? -14.668 -1.106 -1.709 1.00 85.38 85 LYS A O 1
ATOM 702 N N . ASN A 1 86 ? -12.923 -2.468 -1.989 1.00 86.31 86 ASN A N 1
ATOM 703 C CA . ASN A 1 86 ? -12.147 -1.483 -2.720 1.00 86.31 86 ASN A CA 1
ATOM 704 C C . ASN A 1 86 ? -12.711 -1.332 -4.141 1.00 86.31 86 ASN A C 1
ATOM 706 O O . ASN A 1 86 ? -12.524 -2.203 -4.987 1.00 86.31 86 ASN A O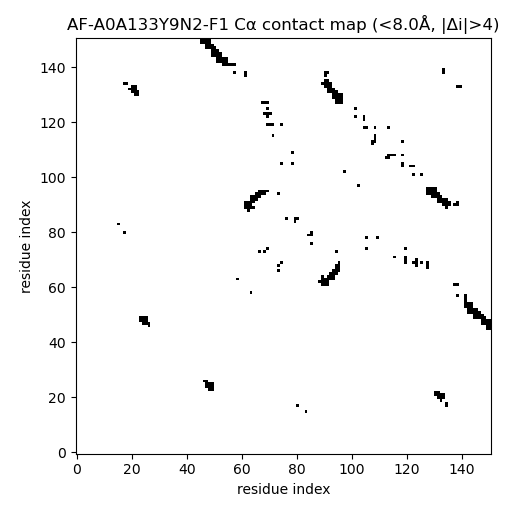 1
ATOM 710 N N . THR A 1 87 ? -13.380 -0.209 -4.389 1.00 85.81 87 THR A N 1
ATOM 711 C CA . THR A 1 87 ? -13.897 0.194 -5.706 1.00 85.81 87 THR A CA 1
ATOM 712 C C . THR A 1 87 ? -13.052 1.294 -6.343 1.00 85.81 87 THR A C 1
ATOM 714 O O . THR A 1 87 ? -13.497 1.959 -7.276 1.00 85.81 87 THR A O 1
ATOM 717 N N . THR A 1 88 ? -11.849 1.545 -5.821 1.00 90.00 88 THR A N 1
ATOM 718 C CA . THR A 1 88 ? -11.014 2.639 -6.310 1.00 90.00 88 THR A CA 1
ATOM 719 C C . THR A 1 88 ? -10.344 2.254 -7.622 1.00 90.00 88 THR A C 1
ATOM 721 O O . THR A 1 88 ? -9.927 1.110 -7.813 1.00 90.00 88 THR A O 1
ATOM 724 N N . ASN A 1 89 ? -10.210 3.231 -8.511 1.00 93.00 89 ASN A N 1
ATOM 725 C CA . ASN A 1 89 ? -9.652 3.100 -9.855 1.00 93.00 89 ASN A CA 1
ATOM 726 C C . ASN A 1 89 ? -8.198 3.601 -9.929 1.00 93.00 89 ASN A C 1
ATOM 728 O O . ASN A 1 89 ? -7.807 4.219 -10.914 1.00 93.00 89 ASN A O 1
ATOM 732 N N . TYR A 1 90 ? -7.413 3.399 -8.866 1.00 93.44 90 TYR A N 1
ATOM 733 C CA . TYR A 1 90 ? -5.988 3.738 -8.889 1.00 93.44 90 TYR A CA 1
ATOM 734 C C . TYR A 1 90 ? -5.233 2.777 -9.802 1.00 93.44 90 TYR A C 1
ATOM 736 O O . TYR A 1 90 ? -5.378 1.561 -9.666 1.00 93.44 90 TYR A O 1
ATOM 744 N N . ASP A 1 91 ? -4.394 3.332 -10.666 1.00 91.06 91 ASP A N 1
ATOM 745 C CA . ASP A 1 91 ? -3.486 2.597 -11.547 1.00 91.06 91 ASP A CA 1
ATOM 746 C C . ASP A 1 91 ? -2.290 2.041 -10.774 1.00 91.06 91 ASP A C 1
ATOM 748 O O . ASP A 1 91 ? -1.824 0.924 -11.014 1.00 91.06 91 ASP A O 1
ATOM 752 N N . LEU A 1 92 ? -1.816 2.830 -9.809 1.00 90.69 92 LEU A N 1
ATOM 753 C CA . LEU A 1 92 ? -0.662 2.530 -8.983 1.00 90.69 92 LEU A CA 1
ATOM 754 C C . LEU A 1 92 ? -0.962 2.885 -7.530 1.00 90.69 92 LEU A C 1
ATOM 756 O O . LEU A 1 92 ? -1.385 3.997 -7.223 1.00 90.69 92 LEU A O 1
ATOM 760 N N . VAL A 1 93 ? -0.716 1.944 -6.624 1.00 92.12 93 VAL A N 1
ATOM 761 C CA . VAL A 1 93 ? -0.765 2.202 -5.181 1.00 92.12 93 VAL A CA 1
ATOM 762 C C . VAL A 1 93 ? 0.621 2.001 -4.595 1.00 92.12 93 VAL A C 1
ATOM 764 O O . VAL A 1 93 ? 1.246 0.976 -4.839 1.00 92.12 93 VAL A O 1
ATOM 767 N N . ILE A 1 94 ? 1.102 2.968 -3.826 1.00 90.75 94 ILE A N 1
ATOM 768 C CA . ILE A 1 94 ? 2.394 2.924 -3.147 1.00 90.75 94 ILE A CA 1
ATOM 769 C C . ILE A 1 94 ? 2.131 3.040 -1.657 1.00 90.75 94 ILE A C 1
ATOM 771 O O . ILE A 1 94 ? 1.380 3.911 -1.222 1.00 90.75 94 ILE A O 1
ATOM 775 N N . GLY A 1 95 ? 2.713 2.155 -0.860 1.00 90.06 95 GLY A N 1
ATOM 776 C CA . GLY A 1 95 ? 2.551 2.216 0.586 1.00 90.06 95 GLY A CA 1
ATOM 777 C C . GLY A 1 95 ? 3.267 1.104 1.326 1.00 90.06 95 GLY A C 1
ATOM 778 O O . GLY A 1 95 ? 3.865 0.218 0.722 1.00 90.06 95 GLY A O 1
ATOM 779 N N . GLY A 1 96 ? 3.209 1.159 2.656 1.00 84.12 96 GLY A N 1
ATOM 780 C CA . GLY A 1 96 ? 3.810 0.136 3.505 1.00 84.12 96 GLY A CA 1
ATOM 781 C C . GLY A 1 96 ? 3.174 -1.242 3.303 1.00 84.12 96 GLY A C 1
ATOM 782 O O . GLY A 1 96 ? 1.948 -1.364 3.273 1.00 84.12 96 GLY A O 1
ATOM 783 N N . VAL A 1 97 ? 4.008 -2.277 3.199 1.00 77.81 97 VAL A N 1
ATOM 784 C CA . VAL A 1 97 ? 3.581 -3.683 3.224 1.00 77.81 97 VAL A CA 1
ATOM 785 C C . VAL A 1 97 ? 3.153 -4.072 4.631 1.00 77.81 97 VAL A C 1
ATOM 787 O O . VAL A 1 97 ? 3.850 -3.792 5.605 1.00 77.81 97 VAL A O 1
ATOM 790 N N . ALA A 1 98 ? 2.053 -4.817 4.732 1.00 73.38 98 ALA A N 1
ATOM 791 C CA . ALA A 1 98 ? 1.694 -5.491 5.970 1.00 73.38 98 ALA A CA 1
ATOM 792 C C . ALA A 1 98 ? 2.651 -6.667 6.242 1.00 73.38 98 ALA A C 1
ATOM 794 O O . ALA A 1 98 ? 2.391 -7.793 5.824 1.00 73.38 98 ALA A O 1
ATOM 795 N N . ASN A 1 99 ? 3.769 -6.396 6.924 1.00 73.94 99 ASN A N 1
ATOM 796 C CA . ASN A 1 99 ? 4.601 -7.435 7.540 1.00 73.94 99 ASN A CA 1
ATOM 797 C C . ASN A 1 99 ? 3.819 -8.154 8.664 1.00 73.94 99 ASN A C 1
ATOM 799 O O . ASN A 1 99 ? 2.732 -7.711 9.034 1.00 73.94 99 ASN A O 1
ATOM 803 N N . ASP A 1 100 ? 4.356 -9.236 9.235 1.00 79.88 100 ASP A N 1
ATOM 804 C CA . ASP A 1 100 ? 3.641 -10.045 10.241 1.00 79.88 100 ASP A CA 1
ATOM 805 C C . ASP A 1 100 ? 3.081 -9.219 11.412 1.00 79.88 100 ASP A C 1
ATOM 807 O O . ASP A 1 100 ? 1.961 -9.452 11.873 1.00 79.88 100 ASP A O 1
ATOM 811 N N . LYS A 1 101 ? 3.828 -8.208 11.873 1.00 80.06 101 LYS A N 1
ATOM 812 C CA . LYS A 1 101 ? 3.419 -7.344 12.985 1.00 80.06 101 LYS A CA 1
ATOM 813 C C . LYS A 1 101 ? 2.298 -6.389 12.581 1.00 80.06 101 LYS A C 1
ATOM 815 O O . LYS A 1 101 ? 1.288 -6.300 13.277 1.00 80.06 101 LYS A O 1
ATOM 820 N N . VAL A 1 102 ? 2.450 -5.719 11.440 1.00 83.94 102 VAL A N 1
ATOM 821 C CA . VAL A 1 102 ? 1.433 -4.826 10.870 1.00 83.94 102 VAL A CA 1
ATOM 822 C C . VAL A 1 102 ? 0.145 -5.600 10.577 1.00 83.94 102 VAL A C 1
ATOM 824 O O . VAL A 1 102 ? -0.949 -5.136 10.898 1.00 83.94 102 VAL A O 1
ATOM 827 N N . PHE A 1 103 ? 0.274 -6.806 10.024 1.00 85.25 103 PHE A N 1
ATOM 828 C CA . PHE A 1 103 ? -0.837 -7.711 9.760 1.00 85.25 103 PHE A CA 1
ATOM 829 C C . PHE A 1 103 ? -1.584 -8.070 11.045 1.00 85.25 103 PHE A C 1
ATOM 831 O O . PHE A 1 103 ? -2.806 -7.946 11.088 1.00 85.25 103 PHE A O 1
ATOM 838 N N . ASN A 1 104 ? -0.869 -8.455 12.107 1.00 87.81 104 ASN A N 1
ATOM 839 C CA . ASN A 1 104 ? -1.489 -8.793 13.386 1.00 87.81 104 ASN A CA 1
ATOM 840 C C . ASN A 1 104 ? -2.295 -7.617 13.963 1.00 87.81 104 ASN A C 1
ATOM 842 O O . ASN A 1 104 ? -3.434 -7.803 14.385 1.00 87.81 104 ASN A O 1
ATOM 846 N N . THR A 1 105 ? -1.751 -6.397 13.921 1.00 89.88 105 THR A N 1
ATOM 847 C CA . THR A 1 105 ? -2.472 -5.195 14.372 1.00 89.88 105 THR A CA 1
ATOM 848 C C . THR A 1 105 ? -3.746 -4.947 13.557 1.00 89.88 105 THR A C 1
ATOM 850 O O . THR A 1 105 ? -4.786 -4.618 14.128 1.00 89.88 105 THR A O 1
ATOM 853 N N . ILE A 1 106 ? -3.704 -5.144 12.234 1.00 88.06 106 ILE A N 1
ATOM 854 C CA . ILE A 1 106 ? -4.895 -5.025 11.378 1.00 88.06 106 ILE A CA 1
ATOM 855 C C . ILE A 1 106 ? -5.953 -6.067 11.758 1.00 88.06 106 ILE A C 1
ATOM 857 O O . ILE A 1 106 ? -7.127 -5.719 11.875 1.00 88.06 106 ILE A O 1
ATOM 861 N N . GLU A 1 107 ? -5.562 -7.324 11.973 1.00 89.50 107 GLU A N 1
ATOM 862 C CA . GLU A 1 107 ? -6.502 -8.391 12.340 1.00 89.50 107 GLU A CA 1
ATOM 863 C C . GLU A 1 107 ? -7.149 -8.142 13.708 1.00 89.50 107 GLU A C 1
ATOM 865 O O . GLU A 1 107 ? -8.363 -8.295 13.844 1.00 89.50 107 GLU A O 1
ATOM 870 N N . LEU A 1 108 ? -6.383 -7.665 14.698 1.00 92.25 108 LEU A N 1
ATOM 871 C CA . LEU A 1 108 ? -6.928 -7.255 15.997 1.00 92.25 108 LEU A CA 1
ATOM 872 C C . LEU A 1 108 ? -7.969 -6.136 15.851 1.00 92.25 108 LEU A C 1
ATOM 874 O O . LEU A 1 108 ? -9.007 -6.162 16.517 1.00 92.25 108 LEU A O 1
ATOM 878 N N . TYR A 1 109 ? -7.711 -5.168 14.969 1.00 92.31 109 TYR A N 1
ATOM 879 C CA . TYR A 1 109 ? -8.650 -4.082 14.703 1.00 92.31 109 TYR A CA 1
ATOM 880 C C . TYR A 1 109 ? -9.920 -4.577 13.995 1.00 92.31 109 TYR A C 1
ATOM 882 O O . TYR A 1 109 ? -11.029 -4.229 14.405 1.00 92.31 109 TYR A O 1
ATOM 890 N N . ILE A 1 110 ? -9.789 -5.438 12.978 1.00 88.12 110 ILE A N 1
ATOM 891 C CA . ILE A 1 110 ? -10.931 -6.057 12.280 1.00 88.12 110 ILE A CA 1
ATOM 892 C C . ILE A 1 110 ? -11.780 -6.888 13.254 1.00 88.12 110 ILE A C 1
ATOM 894 O O . ILE A 1 110 ? -13.011 -6.824 13.203 1.00 88.12 110 ILE A O 1
ATOM 898 N N . ALA A 1 111 ? -11.137 -7.609 14.175 1.00 91.81 111 ALA A N 1
ATOM 899 C CA . ALA A 1 111 ? -11.788 -8.374 15.237 1.00 91.81 111 ALA A CA 1
ATOM 900 C C . ALA A 1 111 ? -12.401 -7.498 16.350 1.00 91.81 111 ALA A C 1
ATOM 902 O O . ALA A 1 111 ? -13.011 -8.035 17.273 1.00 91.81 111 ALA A O 1
ATOM 903 N N . LYS A 1 112 ? -12.263 -6.164 16.270 1.00 92.62 112 LYS A N 1
ATOM 904 C CA . LYS A 1 112 ? -12.711 -5.186 17.278 1.00 92.62 112 LYS A CA 1
ATOM 905 C C . LYS A 1 112 ? -12.103 -5.409 18.671 1.00 92.62 112 LYS A C 1
ATOM 907 O O . LYS A 1 112 ? -12.686 -4.988 19.665 1.00 92.62 112 LYS A O 1
ATOM 912 N N . LEU A 1 113 ? -10.939 -6.059 18.739 1.00 94.69 113 LEU A N 1
ATOM 913 C CA . LEU A 1 113 ? -10.200 -6.293 19.985 1.00 94.69 113 LEU A CA 1
ATOM 914 C C . LEU A 1 113 ? -9.370 -5.077 20.399 1.00 94.69 113 LEU A C 1
ATOM 916 O O . LEU A 1 113 ? -9.099 -4.896 21.580 1.00 94.69 113 LEU A O 1
ATOM 920 N N . ILE A 1 114 ? -8.986 -4.252 19.425 1.00 94.06 114 ILE A N 1
ATOM 921 C CA . ILE A 1 114 ? -8.381 -2.939 19.640 1.00 94.06 114 ILE A CA 1
ATOM 922 C C . ILE A 1 114 ? -9.191 -1.884 18.895 1.00 94.06 114 ILE A C 1
ATOM 924 O O . ILE A 1 114 ? -9.800 -2.160 17.854 1.00 94.06 114 ILE A O 1
ATOM 928 N N . ASN A 1 115 ? -9.193 -0.661 19.409 1.00 93.12 115 ASN A N 1
ATOM 929 C CA . ASN A 1 115 ? -9.802 0.467 18.723 1.00 93.12 115 ASN A CA 1
ATOM 930 C C . ASN A 1 115 ? -8.846 1.064 17.671 1.00 93.12 115 ASN A C 1
ATOM 932 O O . ASN A 1 115 ? -7.668 0.720 17.567 1.00 93.12 115 ASN A O 1
ATOM 936 N N . LYS A 1 116 ? -9.368 1.986 16.858 1.00 91.75 116 LYS A N 1
ATOM 937 C CA . LYS A 1 116 ? -8.607 2.588 15.755 1.00 91.75 116 LYS A CA 1
ATOM 938 C C . LYS A 1 116 ? -7.389 3.381 16.243 1.00 91.75 116 LYS A C 1
ATOM 940 O O . LYS A 1 116 ? -6.339 3.331 15.612 1.00 91.75 116 LYS A O 1
ATOM 945 N N . ILE A 1 117 ? -7.515 4.091 17.365 1.00 92.69 117 ILE A N 1
ATOM 946 C CA . ILE A 1 117 ? -6.428 4.898 17.936 1.00 92.69 117 ILE A CA 1
ATOM 947 C C . ILE A 1 117 ? -5.279 3.983 18.370 1.00 92.69 117 ILE A C 1
ATOM 949 O O . ILE A 1 117 ? -4.120 4.286 18.098 1.00 92.69 117 ILE A O 1
ATOM 953 N N . GLU A 1 118 ? -5.591 2.851 18.999 1.00 92.88 118 GLU A N 1
ATOM 954 C CA . GLU A 1 118 ? -4.605 1.839 19.396 1.00 92.88 118 GLU A CA 1
ATOM 955 C C . GLU A 1 118 ? -3.904 1.222 18.185 1.00 92.88 118 GLU A C 1
ATOM 957 O O . GLU A 1 118 ? -2.677 1.106 18.183 1.00 92.88 118 GLU A O 1
ATOM 962 N N . ALA A 1 119 ? -4.659 0.898 17.130 1.00 92.50 119 ALA A N 1
ATOM 963 C CA . ALA A 1 119 ? -4.095 0.370 15.893 1.00 92.50 119 ALA A CA 1
ATOM 964 C C . ALA A 1 119 ? -3.099 1.358 15.262 1.00 92.50 119 ALA A C 1
ATOM 966 O O . ALA A 1 119 ? -1.955 0.994 14.997 1.00 92.50 119 ALA A O 1
ATOM 967 N N . ILE A 1 120 ? -3.489 2.625 15.087 1.00 90.94 120 ILE A N 1
ATOM 968 C CA . ILE A 1 120 ? -2.613 3.650 14.499 1.00 90.94 120 ILE A CA 1
ATOM 969 C C . ILE A 1 120 ? -1.395 3.928 15.381 1.00 90.94 120 ILE A C 1
ATOM 971 O O . ILE A 1 120 ? -0.278 3.971 14.868 1.00 90.94 120 ILE A O 1
ATOM 975 N N . LYS A 1 121 ? -1.568 4.029 16.705 1.00 90.38 121 LYS A N 1
ATOM 976 C CA . LYS A 1 121 ? -0.440 4.182 17.637 1.00 90.38 121 LYS A CA 1
ATOM 977 C C . LYS A 1 121 ? 0.531 3.009 17.568 1.00 90.38 121 LYS A C 1
ATOM 979 O O . LYS A 1 121 ? 1.729 3.221 17.665 1.00 90.38 121 LYS A O 1
ATOM 984 N N . SER A 1 122 ? 0.048 1.780 17.408 1.00 87.12 122 SER A N 1
ATOM 985 C CA . SER A 1 122 ? 0.922 0.614 17.244 1.00 87.12 122 SER A CA 1
ATOM 986 C C . SER A 1 122 ? 1.707 0.684 15.930 1.00 87.12 122 SER A C 1
ATOM 988 O O . SER A 1 122 ? 2.911 0.422 15.916 1.00 87.12 122 SER A O 1
ATOM 990 N N . LEU A 1 123 ? 1.043 1.090 14.846 1.00 86.31 123 LEU A N 1
ATOM 991 C CA . LEU A 1 123 ? 1.632 1.160 13.511 1.00 86.31 123 LEU A CA 1
ATOM 992 C C . LEU A 1 123 ? 2.592 2.343 13.322 1.00 86.31 123 LEU A C 1
ATOM 994 O O . LEU A 1 123 ? 3.519 2.231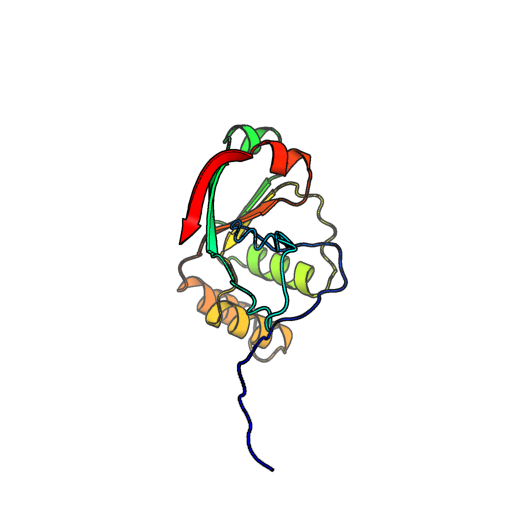 12.529 1.00 86.31 123 LEU A O 1
ATOM 998 N N . GLN A 1 124 ? 2.428 3.454 14.046 1.00 82.31 124 GLN A N 1
ATOM 999 C CA . GLN A 1 124 ? 3.270 4.649 13.869 1.00 82.31 124 GLN A CA 1
ATOM 1000 C C . GLN A 1 124 ? 4.759 4.406 14.180 1.00 82.31 124 GLN A C 1
ATOM 1002 O O . GLN A 1 124 ? 5.614 5.165 13.732 1.00 82.31 124 GLN A O 1
ATOM 1007 N N . TYR A 1 125 ? 5.066 3.369 14.964 1.00 80.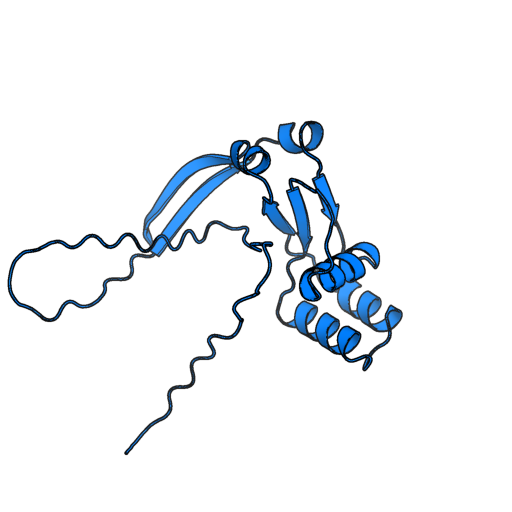44 125 TYR A N 1
ATOM 1008 C CA . TYR A 1 125 ? 6.436 2.982 15.310 1.00 80.44 125 TYR A CA 1
ATOM 1009 C C . TYR A 1 125 ? 7.072 2.046 14.275 1.00 80.44 125 TYR A C 1
ATOM 1011 O O . TYR A 1 125 ? 8.277 1.807 14.322 1.00 80.44 125 TYR A O 1
ATOM 1019 N N . GLU A 1 126 ? 6.282 1.510 13.345 1.00 79.44 126 GLU A N 1
ATOM 1020 C CA . GLU A 1 126 ? 6.778 0.653 12.276 1.00 79.44 126 GLU A CA 1
ATOM 1021 C C . GLU A 1 126 ? 7.269 1.503 11.107 1.00 79.44 126 GLU A C 1
ATOM 1023 O O . GLU A 1 126 ? 6.552 2.363 10.593 1.00 79.44 126 GLU A O 1
ATOM 1028 N N . LYS A 1 127 ? 8.483 1.222 10.627 1.00 77.38 127 LYS A N 1
ATOM 1029 C CA . LYS A 1 127 ? 8.981 1.831 9.392 1.00 77.38 127 LYS A CA 1
ATOM 1030 C C . LYS A 1 127 ? 8.274 1.177 8.196 1.00 77.38 127 LYS A C 1
ATOM 1032 O O . LYS A 1 127 ? 8.399 -0.040 8.033 1.00 77.38 127 LYS A O 1
ATOM 1037 N N . PRO A 1 128 ? 7.563 1.935 7.339 1.00 76.62 128 PRO A N 1
ATOM 1038 C CA . PRO A 1 128 ? 6.933 1.367 6.155 1.00 76.62 128 PRO A CA 1
ATOM 1039 C C . PRO A 1 128 ? 7.975 0.745 5.227 1.00 76.62 128 PRO A C 1
ATOM 1041 O O . PRO A 1 128 ? 8.908 1.419 4.790 1.00 76.62 128 PRO A O 1
ATOM 1044 N N . ASN A 1 129 ? 7.808 -0.539 4.909 1.00 78.75 129 ASN A N 1
ATOM 1045 C CA . ASN A 1 129 ? 8.507 -1.137 3.779 1.00 78.75 129 ASN A CA 1
ATOM 1046 C C . ASN A 1 129 ? 7.686 -0.824 2.531 1.00 78.75 129 ASN A C 1
ATOM 1048 O O . ASN A 1 129 ? 6.610 -1.394 2.360 1.00 78.75 129 ASN A O 1
ATOM 1052 N N . LEU A 1 130 ? 8.134 0.144 1.734 1.00 81.56 130 LEU A N 1
ATOM 1053 C CA . LEU A 1 130 ? 7.362 0.635 0.600 1.00 81.56 130 LEU A CA 1
ATOM 1054 C C . LEU A 1 130 ? 7.255 -0.440 -0.481 1.00 81.56 130 LEU A C 1
ATOM 1056 O O . LEU A 1 130 ? 8.251 -0.952 -0.985 1.00 81.56 130 LEU A O 1
ATOM 1060 N N . GLN A 1 131 ? 6.020 -0.738 -0.853 1.00 84.50 131 GLN A N 1
ATOM 1061 C CA . GLN A 1 131 ? 5.658 -1.589 -1.966 1.00 84.50 131 GLN A CA 1
ATOM 1062 C C . GLN A 1 131 ? 4.840 -0.772 -2.954 1.00 84.50 131 GLN A C 1
ATOM 1064 O O . GLN A 1 131 ? 4.067 0.108 -2.580 1.00 84.50 131 GLN A O 1
ATOM 1069 N N . PHE A 1 132 ? 5.028 -1.091 -4.224 1.00 87.69 132 PHE A N 1
ATOM 1070 C CA . PHE A 1 132 ? 4.208 -0.588 -5.308 1.00 87.69 132 PHE A CA 1
ATOM 1071 C C . PHE A 1 132 ? 3.101 -1.625 -5.562 1.00 87.69 132 PHE A C 1
ATOM 1073 O O . PHE A 1 132 ? 3.210 -2.783 -5.181 1.00 87.69 132 PHE A O 1
ATOM 1080 N N . ALA A 1 133 ? 2.000 -1.260 -6.182 1.00 88.56 133 ALA A N 1
ATOM 1081 C CA . ALA A 1 133 ? 0.985 -2.210 -6.607 1.00 88.56 133 ALA A CA 1
ATOM 1082 C C . ALA A 1 133 ? 0.442 -1.700 -7.928 1.00 88.56 133 ALA A C 1
ATOM 1084 O O . ALA A 1 133 ? -0.346 -0.755 -7.961 1.00 88.56 133 ALA A O 1
ATOM 1085 N N . PHE A 1 134 ? 0.928 -2.300 -9.012 1.00 88.06 134 PHE A N 1
ATOM 1086 C CA . PHE A 1 134 ? 0.497 -1.995 -10.369 1.00 88.06 134 PHE A CA 1
ATOM 1087 C C . PHE A 1 134 ? -0.845 -2.687 -10.610 1.00 88.06 134 PHE A C 1
ATOM 1089 O O . PHE A 1 134 ? -0.922 -3.916 -10.607 1.00 88.06 134 PHE A O 1
ATOM 1096 N N . ARG A 1 135 ? -1.913 -1.903 -10.762 1.00 87.88 135 ARG A N 1
ATOM 1097 C CA . ARG A 1 135 ? -3.288 -2.408 -10.904 1.00 87.88 135 ARG A CA 1
ATOM 1098 C C . ARG A 1 135 ? -3.776 -2.405 -12.350 1.00 87.88 135 ARG A C 1
ATOM 1100 O O . ARG A 1 135 ? -4.773 -3.060 -12.644 1.00 87.88 135 ARG A O 1
ATOM 1107 N N . THR A 1 136 ? -3.075 -1.706 -13.240 1.00 88.69 136 THR A N 1
ATOM 1108 C CA . THR A 1 136 ? -3.425 -1.566 -14.657 1.00 88.69 136 THR A CA 1
ATOM 1109 C C . THR A 1 136 ? -2.235 -1.874 -15.565 1.00 88.69 136 THR A C 1
ATOM 1111 O O . THR A 1 136 ? -1.077 -1.871 -15.133 1.00 88.69 136 THR A O 1
ATOM 1114 N N . LYS A 1 137 ? -2.509 -2.202 -16.834 1.00 89.19 137 LYS A N 1
ATOM 1115 C CA . LYS A 1 137 ? -1.452 -2.518 -17.816 1.00 89.19 137 LYS A CA 1
ATOM 1116 C C . LYS A 1 137 ? -0.635 -1.275 -18.146 1.00 89.19 137 LYS A C 1
ATOM 1118 O O . LYS A 1 137 ? 0.574 -1.364 -18.341 1.00 89.19 137 LYS A O 1
ATOM 1123 N N . GLU A 1 138 ? -1.306 -0.134 -18.150 1.00 91.94 138 GLU A N 1
ATOM 1124 C CA . GLU A 1 138 ? -0.762 1.203 -18.308 1.00 91.94 138 GLU A CA 1
ATOM 1125 C C . GLU A 1 138 ? 0.308 1.445 -17.243 1.00 91.94 138 GLU A C 1
ATOM 1127 O O . GLU A 1 138 ? 1.421 1.824 -17.586 1.00 91.94 138 GLU A O 1
ATOM 1132 N N . ALA A 1 139 ? 0.036 1.103 -15.978 1.00 88.69 139 ALA A N 1
ATOM 1133 C CA . ALA A 1 139 ? 1.016 1.222 -14.902 1.00 88.69 139 ALA A CA 1
ATOM 1134 C C . ALA A 1 139 ? 2.239 0.306 -15.091 1.00 88.69 139 ALA A C 1
ATOM 1136 O O . ALA A 1 139 ? 3.372 0.721 -14.840 1.00 88.69 139 ALA A O 1
ATOM 1137 N N . ILE A 1 140 ? 2.031 -0.926 -15.567 1.00 89.69 140 ILE A N 1
ATOM 1138 C CA . ILE A 1 140 ? 3.117 -1.882 -15.850 1.00 89.69 140 ILE A CA 1
ATOM 1139 C C . ILE A 1 140 ? 4.012 -1.384 -16.994 1.00 89.69 140 ILE A C 1
ATOM 1141 O O . ILE A 1 140 ? 5.217 -1.629 -16.968 1.00 89.69 140 ILE A O 1
ATOM 1145 N N . ALA A 1 141 ? 3.464 -0.658 -17.973 1.00 91.50 141 ALA A N 1
ATOM 1146 C CA . ALA A 1 141 ? 4.223 -0.136 -19.111 1.00 91.50 141 ALA A CA 1
ATOM 1147 C C . ALA A 1 141 ? 5.319 0.876 -18.714 1.00 91.50 141 ALA A C 1
ATOM 1149 O O . ALA A 1 141 ? 6.252 1.099 -19.485 1.00 91.50 141 ALA A O 1
ATOM 1150 N N . PHE A 1 142 ? 5.257 1.442 -17.503 1.00 90.44 142 PHE A N 1
ATOM 1151 C CA . PHE A 1 142 ? 6.314 2.300 -16.952 1.00 90.44 142 PHE A CA 1
ATOM 1152 C C . PHE A 1 142 ? 7.495 1.517 -16.354 1.00 90.44 142 PHE A C 1
ATOM 1154 O O . PHE A 1 142 ? 8.456 2.133 -15.889 1.00 90.44 142 PHE A O 1
ATOM 1161 N N . LEU A 1 143 ? 7.461 0.179 -16.364 1.00 88.31 143 LEU A N 1
ATOM 1162 C CA . LEU A 1 143 ? 8.584 -0.668 -15.965 1.00 88.31 143 LEU A CA 1
ATOM 1163 C C . LEU A 1 143 ? 9.448 -1.039 -17.171 1.00 88.31 143 LEU A C 1
ATOM 1165 O O . LEU A 1 143 ? 8.987 -1.642 -18.140 1.00 88.31 143 LEU A O 1
ATOM 1169 N N . ARG A 1 144 ? 10.746 -0.763 -17.071 1.00 86.06 144 ARG A N 1
ATOM 1170 C CA . ARG A 1 144 ? 11.747 -1.145 -18.066 1.00 86.06 144 ARG A CA 1
ATOM 1171 C C . ARG A 1 144 ? 12.624 -2.261 -17.524 1.00 86.06 144 ARG A C 1
ATOM 1173 O O . ARG A 1 144 ? 13.363 -2.057 -16.568 1.00 86.06 144 ARG A O 1
ATOM 1180 N N . PHE A 1 145 ? 12.588 -3.427 -18.160 1.00 86.88 145 PHE A N 1
ATOM 1181 C CA . PHE A 1 145 ? 13.481 -4.528 -17.802 1.00 86.88 145 PHE A CA 1
ATOM 1182 C C . PHE A 1 145 ? 14.952 -4.146 -18.028 1.00 86.88 145 PHE A C 1
ATOM 1184 O O . PHE A 1 145 ? 15.302 -3.597 -19.076 1.00 86.88 145 PHE A O 1
ATOM 1191 N N . LYS A 1 146 ? 15.805 -4.435 -17.041 1.00 89.62 146 LYS A N 1
ATOM 1192 C CA . LYS A 1 146 ? 17.250 -4.152 -17.071 1.00 89.62 146 LYS A CA 1
ATOM 1193 C C . LYS A 1 146 ? 18.116 -5.407 -17.083 1.00 89.62 146 LYS A C 1
ATOM 1195 O O . LYS A 1 146 ? 19.259 -5.333 -17.515 1.00 89.62 146 LYS A O 1
ATOM 1200 N N . GLY A 1 147 ? 17.593 -6.545 -16.634 1.00 82.69 147 GLY A N 1
ATOM 1201 C CA . GLY A 1 147 ? 18.332 -7.806 -16.624 1.00 82.69 147 GLY A CA 1
ATOM 1202 C C . GLY A 1 147 ? 17.868 -8.754 -15.528 1.00 82.69 147 GLY A C 1
ATOM 1203 O O . GLY A 1 147 ? 16.992 -8.423 -14.728 1.00 82.69 147 GLY A O 1
ATOM 1204 N N . SER A 1 148 ? 18.463 -9.942 -15.487 1.00 88.00 148 SER A N 1
ATOM 1205 C CA . SER A 1 148 ? 18.168 -10.954 -14.475 1.00 88.00 148 SER A CA 1
ATOM 1206 C C . SER A 1 148 ? 19.421 -11.688 -14.015 1.00 88.00 148 SER A C 1
ATOM 1208 O O . SER A 1 148 ? 20.352 -11.865 -14.797 1.00 88.00 148 SER A O 1
ATOM 1210 N N . ILE A 1 149 ? 19.419 -12.137 -12.762 1.00 85.50 149 ILE A N 1
ATOM 1211 C CA . ILE A 1 149 ? 20.508 -12.892 -12.130 1.00 85.50 149 ILE A CA 1
ATOM 1212 C C . ILE A 1 149 ? 19.948 -14.240 -11.674 1.00 85.50 149 ILE A C 1
ATOM 1214 O O . ILE A 1 149 ? 18.931 -14.268 -10.983 1.00 85.50 149 ILE A O 1
ATOM 1218 N N . GLU A 1 150 ? 20.591 -15.343 -12.050 1.00 87.62 150 GLU A N 1
ATOM 1219 C CA . GLU A 1 150 ? 20.290 -16.678 -11.515 1.00 87.62 150 GLU A CA 1
ATOM 1220 C C . GLU A 1 150 ? 21.022 -16.875 -10.177 1.00 87.62 150 GLU A C 1
ATOM 1222 O O . GLU A 1 150 ? 22.173 -16.457 -10.037 1.00 87.62 150 GLU A O 1
ATOM 1227 N N . LEU A 1 151 ? 20.326 -17.443 -9.188 1.00 77.19 151 LEU A N 1
ATOM 1228 C CA . LEU A 1 151 ? 20.783 -17.658 -7.812 1.00 77.19 151 LEU A CA 1
ATOM 1229 C C . LEU A 1 151 ? 20.934 -19.145 -7.495 1.00 77.19 151 LEU A C 1
ATOM 1231 O O . LEU A 1 151 ? 20.037 -19.923 -7.901 1.00 77.19 151 LEU A O 1
#

InterPro domains:
  IPR025051 Protein of unknown function DUF3990 [PF13151] (47-145)

Mean predicted aligned error: 12.63 Å